Protein AF-A0A6V8EVJ6-F1 (afdb_monomer_lite)

Radius of gyration: 30.81 Å; chains: 1; bounding box: 60×38×82 Å

Foldseek 3Di:
DVLLVVLLVVLQVVLVVVLVVCVVAADPVLSVCLRPQLSVQLSVQLVVCVVVVDDNVVSSVRSNVRSVVRNVVSCCPRGPVNVVVVVVVVVCCVVPVPVNVVVVVVVVVVVCVVVVVVVVVVVVVVVVVVVVCVVQPPPPDDDWDADPVVRDIDDDDVVVVVVVVVVPPPDDDDD

Secondary structure (DSSP, 8-state):
-HHHHHHHHHHHHHHHHHHHHTTTTS-HHHHHHHHHHHHHHHHHHHHHHHHTT--HHHHHHHHHHHHHHHHHHHHHHH-HHHHHHHHHHHHHHHH-HHHHHHHHHHHHHHHHHHHHHHHHHHHHHHHHHHHHHHHHTT------EEETTTTEEEPPPHHHHHHHHHTT-------

Structure (mmCIF, N/CA/C/O backbone):
data_AF-A0A6V8EVJ6-F1
#
_entry.id   AF-A0A6V8EVJ6-F1
#
loop_
_atom_site.group_PDB
_atom_site.id
_atom_site.type_symbol
_atom_site.label_atom_id
_atom_site.label_alt_id
_atom_site.label_comp_id
_atom_site.label_asym_id
_atom_site.label_entity_id
_atom_site.label_seq_id
_atom_site.pdbx_PDB_ins_code
_atom_site.Cartn_x
_atom_site.Cartn_y
_atom_site.Cartn_z
_atom_site.occupancy
_atom_site.B_iso_or_equiv
_atom_site.auth_seq_id
_atom_site.auth_comp_id
_atom_site.auth_asym_id
_atom_site.auth_atom_id
_atom_site.pdbx_PDB_model_num
ATOM 1 N N . MET A 1 1 ? -19.872 -11.497 -9.099 1.00 68.81 1 MET A N 1
ATOM 2 C CA . MET A 1 1 ? -20.459 -12.051 -7.851 1.00 68.81 1 MET A CA 1
ATOM 3 C C . MET A 1 1 ? -19.447 -12.817 -6.996 1.00 68.81 1 MET A C 1
ATOM 5 O O . MET A 1 1 ? -19.365 -12.526 -5.811 1.00 68.81 1 MET A O 1
ATOM 9 N N . LEU A 1 2 ? -18.635 -13.723 -7.562 1.00 80.12 2 LEU A N 1
ATOM 10 C CA . LEU A 1 2 ? -17.635 -14.502 -6.804 1.00 80.12 2 LEU A CA 1
ATOM 11 C C . LEU A 1 2 ? -16.591 -13.624 -6.077 1.00 80.12 2 LEU A C 1
ATOM 13 O O . LEU A 1 2 ? -16.330 -13.839 -4.898 1.00 80.12 2 LEU A O 1
ATOM 17 N N . LEU A 1 3 ? -16.080 -12.570 -6.730 1.00 75.75 3 LEU A N 1
ATOM 18 C CA . LEU A 1 3 ? -15.134 -11.617 -6.119 1.00 75.75 3 LEU A CA 1
ATOM 19 C C . LEU A 1 3 ? -15.711 -10.876 -4.900 1.00 75.75 3 LEU A C 1
ATOM 21 O O . LEU A 1 3 ? -15.003 -10.656 -3.923 1.00 75.75 3 LEU A O 1
ATOM 25 N N . VAL A 1 4 ? -17.000 -10.534 -4.923 1.00 73.75 4 VAL A N 1
ATOM 26 C CA . VAL A 1 4 ? -17.670 -9.843 -3.805 1.00 73.75 4 VAL A CA 1
ATOM 27 C C . VAL A 1 4 ? -17.819 -10.767 -2.604 1.00 73.75 4 VAL A C 1
ATOM 29 O O . VAL A 1 4 ? -17.553 -10.364 -1.476 1.00 73.75 4 VAL A O 1
ATOM 32 N N . LEU A 1 5 ? -18.203 -12.022 -2.850 1.00 73.44 5 LEU A N 1
ATOM 33 C CA . LEU A 1 5 ? -18.290 -13.046 -1.811 1.00 73.44 5 LEU A CA 1
ATOM 34 C C . LEU A 1 5 ? -16.925 -13.308 -1.170 1.00 73.44 5 LEU A C 1
ATOM 36 O O . LEU A 1 5 ? -16.829 -13.366 0.053 1.00 73.44 5 LEU A O 1
ATOM 40 N N . LEU A 1 6 ? -15.866 -13.398 -1.978 1.00 80.25 6 LEU A N 1
ATOM 41 C CA . LEU A 1 6 ? -14.506 -13.591 -1.477 1.00 80.25 6 LEU A CA 1
ATOM 42 C C . LEU A 1 6 ? -14.047 -12.400 -0.622 1.00 80.25 6 LEU A C 1
ATOM 44 O O . LEU A 1 6 ? -13.507 -12.604 0.463 1.00 80.25 6 LEU A O 1
ATOM 48 N N . LEU A 1 7 ? -14.328 -11.170 -1.061 1.00 77.12 7 LEU A N 1
ATOM 49 C CA . LEU A 1 7 ? -14.028 -9.945 -0.312 1.00 77.12 7 LEU A CA 1
ATOM 50 C C . LEU A 1 7 ? -14.736 -9.927 1.046 1.00 77.12 7 LEU A C 1
ATOM 52 O O . LEU A 1 7 ? -14.104 -9.691 2.077 1.00 77.12 7 LEU A O 1
ATOM 56 N N . ALA A 1 8 ? -16.037 -10.223 1.048 1.00 73.56 8 ALA A N 1
ATOM 57 C CA . ALA A 1 8 ? -16.846 -10.256 2.258 1.00 73.56 8 ALA A CA 1
ATOM 58 C C . ALA A 1 8 ? -16.338 -11.313 3.249 1.00 73.56 8 ALA A C 1
ATOM 60 O O . ALA A 1 8 ? -16.206 -11.019 4.435 1.00 73.56 8 ALA A O 1
ATOM 61 N N . ILE A 1 9 ? -15.985 -12.513 2.772 1.00 80.19 9 ILE A N 1
ATOM 62 C CA . ILE A 1 9 ? -15.429 -13.583 3.614 1.00 80.19 9 ILE A CA 1
ATOM 63 C C . ILE A 1 9 ? -14.091 -13.154 4.227 1.00 80.19 9 ILE A C 1
ATOM 65 O O . ILE A 1 9 ? -13.887 -13.327 5.428 1.00 80.19 9 ILE A O 1
ATOM 69 N N . LEU A 1 10 ? -13.190 -12.565 3.438 1.00 80.69 10 LEU A N 1
ATOM 70 C CA . LEU A 1 10 ? -11.844 -12.203 3.891 1.00 80.69 10 LEU A CA 1
ATOM 71 C C . LEU A 1 10 ? -11.889 -11.123 4.984 1.00 80.69 10 LEU A C 1
ATOM 73 O O . LEU A 1 10 ? -11.248 -11.263 6.030 1.00 80.69 10 LEU A O 1
ATOM 77 N N . ILE A 1 11 ? -12.718 -10.091 4.791 1.00 77.88 11 ILE A N 1
ATOM 78 C CA . ILE A 1 11 ? -12.919 -9.028 5.786 1.00 77.88 11 ILE A CA 1
ATOM 79 C C . ILE A 1 11 ? -13.631 -9.575 7.029 1.00 77.88 11 ILE A C 1
ATOM 81 O O . ILE A 1 11 ? -13.219 -9.278 8.151 1.00 77.88 11 ILE A O 1
ATOM 85 N N . PHE A 1 12 ? -14.649 -10.423 6.856 1.00 76.25 12 PHE A N 1
ATOM 86 C CA . PHE A 1 12 ? -15.402 -11.001 7.970 1.00 76.25 12 PHE A CA 1
ATOM 87 C C . PHE A 1 12 ? -14.544 -11.919 8.853 1.00 76.25 12 PHE A C 1
ATOM 89 O O . PHE A 1 12 ? -14.636 -11.864 10.084 1.00 76.25 12 PHE A O 1
ATOM 96 N N . VAL A 1 13 ? -13.662 -12.727 8.255 1.00 81.69 13 VAL A N 1
ATOM 97 C CA . VAL A 1 13 ? -12.704 -13.566 8.992 1.00 81.69 13 VAL A CA 1
ATOM 98 C C . VAL A 1 13 ? -11.719 -12.692 9.774 1.00 81.69 13 VAL A C 1
ATOM 100 O O . VAL A 1 13 ? -11.541 -12.903 10.976 1.00 81.69 13 VAL A O 1
ATOM 103 N N . GLY A 1 14 ? -11.141 -11.660 9.148 1.00 74.75 14 GLY A N 1
ATOM 104 C CA . GLY A 1 14 ? -10.242 -10.718 9.830 1.00 74.75 14 GLY A CA 1
ATOM 105 C C . GLY A 1 14 ? -10.917 -9.972 10.990 1.00 74.75 14 GLY A C 1
ATOM 106 O O . GLY A 1 14 ? -10.357 -9.841 12.087 1.00 74.75 14 GLY A O 1
ATOM 107 N N . ALA A 1 15 ? -12.164 -9.548 10.795 1.00 73.00 15 ALA A N 1
ATOM 108 C CA . ALA A 1 15 ? -12.962 -8.891 11.823 1.00 73.00 15 ALA A CA 1
ATOM 109 C C . ALA A 1 15 ? -13.339 -9.846 12.974 1.00 73.00 15 ALA A C 1
ATOM 111 O O . ALA A 1 15 ? -13.313 -9.465 14.146 1.00 73.00 15 ALA A O 1
ATOM 112 N N . SER A 1 16 ? -13.592 -11.121 12.675 1.00 72.88 16 SER A N 1
ATOM 113 C CA . SER A 1 16 ? -13.891 -12.147 13.683 1.00 72.88 16 SER A CA 1
ATOM 114 C C . SER A 1 16 ? -12.674 -12.488 14.552 1.00 72.88 16 SER A C 1
ATOM 116 O O . SER A 1 16 ? -12.791 -12.578 15.778 1.00 72.88 16 SER A O 1
ATOM 118 N N . VAL A 1 17 ? -11.484 -12.610 13.949 1.00 78.00 17 VAL A N 1
ATOM 119 C CA . VAL A 1 17 ? -10.220 -12.850 14.674 1.00 78.00 17 VAL A CA 1
ATOM 120 C C . VAL A 1 17 ? -9.924 -11.700 15.641 1.00 78.00 17 VAL A C 1
ATOM 122 O O . VAL A 1 17 ? -9.586 -11.916 16.809 1.00 78.00 17 VAL A O 1
ATOM 125 N N . THR A 1 18 ? -10.106 -10.460 15.189 1.00 68.19 18 THR A N 1
ATOM 126 C CA . THR A 1 18 ? -9.859 -9.273 16.021 1.00 68.19 18 THR A CA 1
ATOM 127 C C . THR A 1 18 ? -10.890 -9.121 17.144 1.00 68.19 18 THR A C 1
ATOM 129 O O . THR A 1 18 ? -10.518 -8.825 18.286 1.00 68.19 18 THR A O 1
ATOM 132 N N . ALA A 1 19 ? -12.164 -9.427 16.884 1.00 68.81 19 ALA A N 1
ATOM 133 C CA . ALA A 1 19 ? -13.207 -9.471 17.908 1.00 68.81 19 ALA A CA 1
ATOM 134 C C . ALA A 1 19 ? -12.939 -10.546 18.981 1.00 68.81 19 ALA A C 1
ATOM 136 O O . ALA A 1 19 ? -13.192 -10.312 20.170 1.00 68.81 19 ALA A O 1
ATOM 137 N N . TYR A 1 20 ? -12.371 -11.696 18.599 1.00 72.19 20 TYR A N 1
ATOM 138 C CA . TYR A 1 20 ? -11.949 -12.734 19.543 1.00 72.19 20 TYR A CA 1
ATOM 139 C C . TYR A 1 20 ? -10.782 -12.267 20.429 1.00 72.19 20 TYR A C 1
ATOM 141 O O . TYR A 1 20 ? -10.787 -12.516 21.637 1.00 72.19 20 TYR A O 1
ATOM 149 N N . GLY A 1 21 ? -9.823 -11.519 19.873 1.00 68.31 21 GLY A N 1
ATOM 150 C CA . GLY A 1 21 ? -8.714 -10.922 20.628 1.00 68.31 21 GLY A CA 1
ATOM 151 C C . GLY A 1 21 ? -9.161 -9.870 21.652 1.00 68.31 21 GLY A C 1
ATOM 152 O O . GLY A 1 21 ? -8.638 -9.815 22.765 1.00 68.31 21 GLY A O 1
ATOM 153 N N . LEU A 1 22 ? -10.185 -9.074 21.327 1.00 65.69 22 LEU A N 1
ATOM 154 C CA . LEU A 1 22 ? -10.719 -8.020 22.203 1.00 65.69 22 LEU A CA 1
ATOM 155 C C . LEU A 1 22 ? -11.809 -8.500 23.172 1.00 65.69 22 LEU A C 1
ATOM 157 O O . LEU A 1 22 ? -12.381 -7.698 23.919 1.00 65.69 22 LEU A O 1
ATOM 161 N N . ARG A 1 23 ? -12.078 -9.812 23.227 1.00 65.31 23 ARG A N 1
ATOM 162 C CA . ARG A 1 23 ? -13.188 -10.361 24.012 1.00 65.31 23 ARG A CA 1
ATOM 163 C C . ARG A 1 23 ? -13.156 -9.931 25.484 1.00 65.31 23 ARG A C 1
ATOM 165 O O . ARG A 1 23 ? -14.177 -9.559 26.047 1.00 65.31 23 ARG A O 1
ATOM 172 N N . ARG A 1 24 ? -11.997 -9.888 26.134 1.00 64.19 24 ARG A N 1
ATOM 173 C CA . ARG A 1 24 ? -11.948 -9.617 27.583 1.00 64.19 24 ARG A CA 1
ATOM 174 C C . ARG A 1 24 ? -12.135 -8.140 27.975 1.00 64.19 24 ARG A C 1
ATOM 176 O O . ARG A 1 24 ? -12.180 -7.867 29.165 1.00 64.19 24 ARG A O 1
ATOM 183 N N . GLY A 1 25 ? -12.236 -7.202 27.022 1.00 62.25 25 GLY A N 1
ATOM 184 C CA . GLY A 1 25 ? -12.209 -5.758 27.315 1.00 62.25 25 GLY A CA 1
ATOM 185 C C . GLY A 1 25 ? -13.338 -4.896 26.737 1.00 62.25 25 GLY A C 1
ATOM 186 O O . GLY A 1 25 ? -13.369 -3.709 27.045 1.00 62.25 25 GLY A O 1
ATOM 187 N N . CYS A 1 26 ? -14.246 -5.441 25.920 1.00 61.72 26 CYS A N 1
ATOM 188 C CA . CYS A 1 26 ? -15.294 -4.662 25.241 1.00 61.72 26 CYS A CA 1
ATOM 189 C C . CYS A 1 26 ? -16.697 -5.254 25.461 1.00 61.72 26 CYS A C 1
ATOM 191 O O . CYS A 1 26 ? -16.862 -6.479 25.490 1.00 61.72 26 CYS A O 1
ATOM 193 N N . SER A 1 27 ? -17.707 -4.378 25.578 1.00 72.75 27 SER A N 1
ATOM 194 C CA . SER A 1 27 ? -19.119 -4.769 25.712 1.00 72.75 27 SER A CA 1
ATOM 195 C C . SER A 1 27 ? -19.609 -5.532 24.473 1.00 72.75 27 SER A C 1
ATOM 197 O O . SER A 1 27 ? -19.046 -5.401 23.382 1.00 72.75 27 SER A O 1
ATOM 199 N N . ARG A 1 28 ? -20.675 -6.331 24.626 1.00 67.62 28 ARG A N 1
ATOM 200 C CA . ARG A 1 28 ? -21.260 -7.120 23.524 1.00 67.62 28 ARG A CA 1
ATOM 201 C C . ARG A 1 28 ? -21.643 -6.254 22.312 1.00 67.62 28 ARG A C 1
ATOM 203 O O . ARG A 1 28 ? -21.414 -6.689 21.190 1.00 67.62 28 ARG A O 1
ATOM 210 N N . GLY A 1 29 ? -22.129 -5.028 22.530 1.00 71.12 29 GLY A N 1
ATOM 211 C CA . GLY A 1 29 ? -22.474 -4.089 21.453 1.00 71.12 29 GLY A CA 1
ATOM 212 C C . GLY A 1 29 ? -21.253 -3.552 20.699 1.00 71.12 29 GLY A C 1
ATOM 213 O O . GLY A 1 29 ? -21.243 -3.536 19.473 1.00 71.12 29 GLY A O 1
ATOM 214 N N . ALA A 1 30 ? -20.176 -3.209 21.412 1.00 68.06 30 ALA A N 1
ATOM 215 C CA . ALA A 1 30 ? -18.934 -2.752 20.782 1.00 68.06 30 ALA A CA 1
ATOM 216 C C . ALA A 1 30 ? -18.277 -3.853 19.931 1.00 68.06 30 ALA A C 1
ATOM 218 O O . ALA A 1 30 ? -17.714 -3.571 18.879 1.00 68.06 30 ALA A O 1
ATOM 219 N N . ARG A 1 31 ? -18.392 -5.124 20.344 1.00 69.94 31 ARG A N 1
ATOM 220 C CA . ARG A 1 31 ? -17.909 -6.257 19.539 1.00 69.94 31 ARG A CA 1
ATOM 221 C C . ARG A 1 31 ? -18.689 -6.438 18.237 1.00 69.94 31 ARG A C 1
ATOM 223 O O . ARG A 1 31 ? -18.072 -6.730 17.221 1.00 69.94 31 ARG A O 1
ATOM 230 N N . ALA A 1 32 ? -20.012 -6.265 18.264 1.00 73.62 32 ALA A N 1
ATOM 231 C CA . ALA A 1 32 ? -20.831 -6.346 17.056 1.00 73.62 32 ALA A CA 1
ATOM 232 C C . ALA A 1 32 ? -20.465 -5.232 16.062 1.00 73.62 32 ALA A C 1
ATOM 234 O O . ALA A 1 32 ? -20.333 -5.494 14.870 1.00 73.62 32 ALA A O 1
ATOM 235 N N . LEU A 1 33 ? -20.205 -4.018 16.558 1.00 75.56 33 LEU A N 1
ATOM 236 C CA . LEU A 1 33 ? -19.817 -2.885 15.715 1.00 75.56 33 LEU A CA 1
ATOM 237 C C . LEU A 1 33 ? -18.436 -3.065 15.057 1.00 75.56 33 LEU A C 1
ATOM 239 O O . LEU A 1 33 ? -18.257 -2.689 13.903 1.00 75.56 33 LEU A O 1
ATOM 243 N N . ILE A 1 34 ? -17.484 -3.691 15.762 1.00 75.38 34 ILE A N 1
ATOM 244 C CA . ILE A 1 34 ? -16.147 -4.025 15.230 1.00 75.38 34 ILE A CA 1
ATOM 245 C C . ILE A 1 34 ? -16.225 -5.034 14.077 1.00 75.38 34 ILE A C 1
ATOM 247 O O . ILE A 1 34 ? -15.371 -5.014 13.196 1.00 75.38 34 ILE A O 1
ATOM 251 N N . ILE A 1 35 ? -17.237 -5.903 14.071 1.00 76.56 35 ILE A N 1
ATOM 252 C CA . ILE A 1 35 ? -17.438 -6.880 12.997 1.00 76.56 35 ILE A CA 1
ATOM 253 C C . ILE A 1 35 ? -18.217 -6.255 11.839 1.00 76.56 35 ILE A C 1
ATOM 255 O O . ILE A 1 35 ? -17.834 -6.401 10.681 1.00 76.56 35 ILE A O 1
ATOM 259 N N . LEU A 1 36 ? -19.300 -5.538 12.136 1.00 80.25 36 LEU A N 1
ATOM 260 C CA . LEU A 1 36 ? -20.194 -5.019 11.105 1.00 80.25 36 LEU A CA 1
ATOM 261 C C . LEU A 1 36 ? -19.591 -3.851 10.322 1.00 80.25 36 LEU A C 1
ATOM 263 O O . LEU A 1 36 ? -19.692 -3.858 9.100 1.00 80.25 36 LEU A O 1
ATOM 267 N N . GLY A 1 37 ? -18.933 -2.896 10.986 1.00 82.69 37 GLY A N 1
ATOM 268 C CA . GLY A 1 37 ? -18.403 -1.691 10.331 1.00 82.69 37 GLY A CA 1
ATOM 269 C C . GLY A 1 37 ? -17.485 -1.995 9.138 1.00 82.69 37 GLY A C 1
ATOM 270 O O . GLY A 1 37 ? -17.816 -1.623 8.017 1.00 82.69 37 GLY A O 1
ATOM 271 N N . PRO A 1 38 ? -16.399 -2.763 9.328 1.00 83.44 38 PRO A N 1
ATOM 272 C CA . PRO A 1 38 ? -15.434 -3.037 8.261 1.00 83.44 38 PRO A CA 1
ATOM 273 C C . PRO A 1 38 ? -16.022 -3.834 7.100 1.00 83.44 38 PRO A C 1
ATOM 275 O O . PRO A 1 38 ? -15.650 -3.637 5.944 1.00 83.44 38 PRO A O 1
ATOM 278 N N . THR A 1 39 ? -16.955 -4.734 7.414 1.00 83.31 39 THR A N 1
ATOM 279 C CA . THR A 1 39 ? -17.626 -5.568 6.416 1.00 83.31 39 THR A CA 1
ATOM 280 C C . THR A 1 39 ? -18.571 -4.726 5.558 1.00 83.31 39 THR A C 1
ATOM 282 O O . THR A 1 39 ? -18.583 -4.877 4.340 1.00 83.31 39 THR A O 1
ATOM 285 N N . ILE A 1 40 ? -19.319 -3.803 6.175 1.00 85.06 40 ILE A N 1
ATOM 286 C CA . ILE A 1 40 ? -20.207 -2.871 5.468 1.00 85.06 40 ILE A CA 1
ATOM 287 C C . ILE A 1 40 ? -19.387 -1.901 4.616 1.00 85.06 40 ILE A C 1
ATOM 289 O O . ILE A 1 40 ? -19.674 -1.765 3.429 1.00 85.06 40 ILE A O 1
ATOM 293 N N . ASP A 1 41 ? -18.346 -1.288 5.183 1.00 85.44 41 ASP A N 1
ATOM 294 C CA . ASP A 1 41 ? -17.514 -0.310 4.475 1.00 85.44 41 ASP A CA 1
ATOM 295 C C . ASP A 1 41 ? -16.815 -0.935 3.261 1.00 85.44 41 ASP A C 1
ATOM 297 O O . ASP A 1 41 ? -16.834 -0.359 2.177 1.00 85.44 41 ASP A O 1
ATOM 301 N N . GLY A 1 42 ? -16.272 -2.152 3.389 1.00 84.50 42 GLY A N 1
ATOM 302 C CA . GLY A 1 42 ? -15.635 -2.845 2.266 1.00 84.50 42 GLY A CA 1
ATOM 303 C C . GLY A 1 42 ? -16.602 -3.189 1.126 1.00 84.50 42 GLY A C 1
ATOM 304 O O . GLY A 1 42 ? -16.259 -3.027 -0.048 1.00 84.50 42 GLY A O 1
ATOM 305 N N . ILE A 1 43 ? -17.827 -3.619 1.453 1.00 85.19 43 ILE A N 1
ATOM 306 C CA . ILE A 1 43 ? -18.873 -3.913 0.458 1.00 85.19 43 ILE A CA 1
ATOM 307 C C . ILE A 1 43 ? -19.358 -2.621 -0.210 1.00 85.19 43 ILE A C 1
ATOM 309 O O . ILE A 1 43 ? -19.514 -2.583 -1.432 1.00 85.19 43 ILE A O 1
ATOM 313 N N . LEU A 1 44 ? -19.563 -1.558 0.570 1.00 88.31 44 LEU A N 1
ATOM 314 C CA . LEU A 1 44 ? -20.003 -0.260 0.066 1.00 88.31 44 LEU A CA 1
ATOM 315 C C . LEU A 1 44 ? -18.963 0.337 -0.890 1.00 88.31 44 LEU A C 1
ATOM 317 O O . LEU A 1 44 ? -19.310 0.760 -1.992 1.00 88.31 44 LEU A O 1
ATOM 321 N N . SER A 1 45 ? -17.684 0.306 -0.509 1.00 87.12 45 SER A N 1
ATOM 322 C CA . SER A 1 45 ? -16.581 0.778 -1.348 1.00 87.12 45 SER A CA 1
ATOM 323 C C . SER A 1 45 ? -16.451 -0.018 -2.644 1.00 87.12 45 SER A C 1
ATOM 325 O O . SER A 1 45 ? -16.259 0.586 -3.696 1.00 87.12 45 SER A O 1
ATOM 327 N N . TYR A 1 46 ? -16.613 -1.347 -2.607 1.00 85.44 46 TYR A N 1
ATOM 328 C CA . TYR A 1 46 ? -16.653 -2.157 -3.828 1.00 85.44 46 TYR A CA 1
ATOM 329 C C . TYR A 1 46 ? -17.764 -1.679 -4.771 1.00 85.44 46 TYR A C 1
ATOM 331 O O . TYR A 1 46 ? -17.513 -1.445 -5.952 1.00 85.44 46 TYR A O 1
ATOM 339 N N . PHE A 1 47 ? -18.975 -1.485 -4.240 1.00 85.88 47 PHE A N 1
ATOM 340 C CA . PHE A 1 47 ? -20.138 -1.102 -5.037 1.00 85.88 47 PHE A CA 1
ATOM 341 C C . PHE A 1 47 ? -19.973 0.289 -5.664 1.00 85.88 47 PHE A C 1
ATOM 343 O O . PHE A 1 47 ? -20.230 0.466 -6.855 1.00 85.88 47 PHE A O 1
ATOM 350 N N . ILE A 1 48 ? -19.465 1.253 -4.890 1.00 88.62 48 ILE A N 1
ATOM 351 C CA . ILE A 1 48 ? -19.158 2.612 -5.357 1.00 88.62 48 ILE A CA 1
ATOM 352 C C . ILE A 1 48 ? -18.115 2.586 -6.479 1.00 88.62 48 ILE A C 1
ATOM 354 O O . ILE A 1 48 ? -18.296 3.244 -7.501 1.00 88.62 48 ILE A O 1
ATOM 358 N N . LEU A 1 49 ? -17.042 1.805 -6.328 1.00 86.69 49 LEU A N 1
ATOM 359 C CA . LEU A 1 49 ? -15.984 1.715 -7.338 1.00 86.69 49 LEU A CA 1
ATOM 360 C C . LEU A 1 49 ? -16.472 1.051 -8.626 1.00 86.69 49 LEU A C 1
ATOM 362 O O . LEU A 1 49 ? -16.134 1.507 -9.716 1.00 86.69 49 LEU A O 1
ATOM 366 N N . THR A 1 50 ? -17.305 0.016 -8.521 1.00 84.12 50 THR A N 1
ATOM 367 C CA . THR A 1 50 ? -17.926 -0.588 -9.706 1.00 84.12 50 THR A CA 1
ATOM 368 C C . THR A 1 50 ? -18.933 0.343 -10.374 1.00 84.12 50 THR A C 1
ATOM 370 O O . THR A 1 50 ? -19.047 0.338 -11.595 1.00 84.12 50 THR A O 1
ATOM 373 N N . TRP A 1 51 ? -19.628 1.181 -9.598 1.00 88.19 51 TRP A N 1
ATOM 374 C CA . TRP A 1 51 ? -20.547 2.186 -10.132 1.00 88.19 51 TRP A CA 1
ATOM 375 C C . TRP A 1 51 ? -19.810 3.306 -10.879 1.00 88.19 51 TRP A C 1
ATOM 377 O O . TRP A 1 51 ? -20.286 3.775 -11.907 1.00 88.19 51 TRP A O 1
ATOM 387 N N . LEU A 1 52 ? -18.607 3.666 -10.425 1.00 88.56 52 LEU A N 1
ATOM 388 C CA . LEU A 1 52 ? -17.700 4.606 -11.096 1.00 88.56 52 LEU A CA 1
ATOM 389 C C . LEU A 1 52 ? -17.059 4.050 -12.385 1.00 88.56 52 LEU A C 1
ATOM 391 O O . LEU A 1 52 ? -16.260 4.742 -13.010 1.00 88.56 52 LEU A O 1
ATOM 395 N N . GLY A 1 53 ? -17.390 2.820 -12.794 1.00 83.12 53 GLY A N 1
ATOM 396 C CA . GLY A 1 53 ? -16.911 2.223 -14.043 1.00 83.12 53 GLY A CA 1
ATOM 397 C C . GLY A 1 53 ? -15.516 1.598 -13.965 1.00 83.12 53 GLY A C 1
ATOM 398 O O . GLY A 1 53 ? -14.949 1.243 -14.997 1.00 83.12 53 GLY A O 1
ATOM 399 N N . PHE A 1 54 ? -14.945 1.429 -12.767 1.00 85.81 54 PHE A N 1
ATOM 400 C CA . PHE A 1 54 ? -13.675 0.719 -12.613 1.00 85.81 54 PHE A CA 1
ATOM 401 C C . PHE A 1 54 ? -13.839 -0.790 -12.851 1.00 85.81 54 PHE A C 1
ATOM 403 O O . PHE A 1 54 ? -14.863 -1.390 -12.517 1.00 85.81 54 PHE A O 1
ATOM 410 N N . SER A 1 55 ? -12.785 -1.422 -13.384 1.00 86.94 55 SER A N 1
ATOM 411 C CA . SER A 1 55 ? -12.731 -2.877 -13.572 1.00 86.94 55 SER A CA 1
ATOM 412 C C . SER A 1 55 ? -13.020 -3.630 -12.269 1.00 86.94 55 SER A C 1
ATOM 414 O O . SER A 1 55 ? -12.666 -3.187 -11.172 1.00 86.94 55 SER A O 1
ATOM 416 N N . SER A 1 56 ? -13.611 -4.821 -12.397 1.00 80.94 56 SER A N 1
ATOM 417 C CA . SER A 1 56 ? -13.985 -5.680 -11.266 1.00 80.94 56 SER A CA 1
ATOM 418 C C . SER A 1 56 ? -12.809 -6.005 -10.334 1.00 80.94 56 SER A C 1
ATOM 420 O O . SER A 1 56 ? -13.018 -6.166 -9.131 1.00 80.94 56 SER A O 1
ATOM 422 N N . LEU A 1 57 ? -11.583 -6.073 -10.868 1.00 83.31 57 LEU A N 1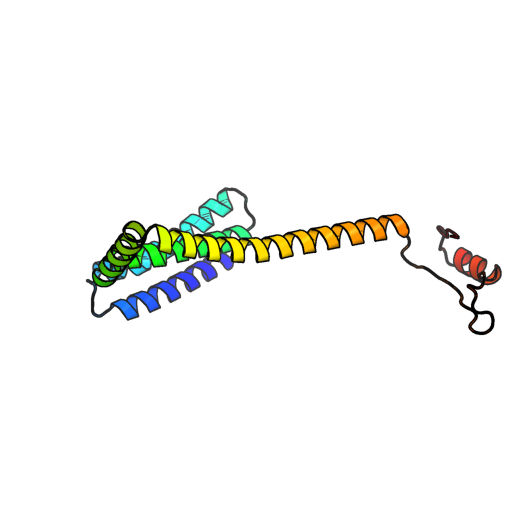
ATOM 423 C CA . LEU A 1 57 ? -10.362 -6.287 -10.082 1.00 83.31 57 LEU A CA 1
ATOM 424 C C . LEU A 1 57 ? -9.996 -5.057 -9.241 1.00 83.31 57 LEU A C 1
ATOM 426 O O . LEU A 1 57 ? -9.731 -5.189 -8.048 1.00 83.31 57 LEU A O 1
ATOM 430 N N . ASN A 1 58 ? -10.065 -3.856 -9.817 1.00 85.56 58 ASN A N 1
ATOM 431 C CA . ASN A 1 58 ? -9.767 -2.615 -9.097 1.00 85.56 58 ASN A CA 1
ATOM 432 C C . ASN A 1 58 ? -10.816 -2.336 -8.015 1.00 85.56 58 ASN A C 1
ATOM 434 O O . ASN A 1 58 ? -10.466 -1.938 -6.906 1.00 85.56 58 ASN A O 1
ATOM 438 N N . GLY A 1 59 ? -12.091 -2.617 -8.304 1.00 83.50 59 GLY A N 1
ATOM 439 C CA . GLY A 1 59 ? -13.162 -2.551 -7.309 1.00 83.50 59 GLY A CA 1
ATOM 440 C C . GLY A 1 59 ? -12.927 -3.509 -6.139 1.00 83.50 59 GLY A C 1
ATOM 441 O O . GLY A 1 59 ? -13.097 -3.123 -4.983 1.00 83.50 59 GLY A O 1
ATOM 442 N N . PHE A 1 60 ? -12.476 -4.738 -6.417 1.00 83.12 60 PHE A N 1
ATOM 443 C CA . PHE A 1 60 ? -12.129 -5.723 -5.387 1.00 83.12 60 PHE A CA 1
ATOM 444 C C . PHE A 1 60 ? -10.968 -5.252 -4.502 1.00 83.12 60 PHE A C 1
ATOM 446 O O . PHE A 1 60 ? -11.091 -5.242 -3.278 1.00 83.12 60 PHE A O 1
ATOM 453 N N . VAL A 1 61 ? -9.862 -4.808 -5.105 1.00 87.12 61 VAL A N 1
ATOM 454 C CA . VAL A 1 61 ? -8.698 -4.309 -4.356 1.00 87.12 61 VAL A CA 1
ATOM 455 C C . VAL A 1 61 ? -9.069 -3.075 -3.530 1.00 87.12 61 VAL A C 1
ATOM 457 O O . VAL A 1 61 ? -8.739 -3.005 -2.346 1.00 87.12 61 VAL A O 1
ATOM 460 N N . GLY A 1 62 ? -9.812 -2.132 -4.112 1.00 86.19 62 GLY A N 1
ATOM 461 C CA . GLY A 1 62 ? -10.255 -0.928 -3.414 1.00 86.19 62 GLY A CA 1
ATOM 462 C C . GLY A 1 62 ? -11.184 -1.233 -2.238 1.00 86.19 62 GLY A C 1
ATOM 463 O O . GLY A 1 62 ? -10.972 -0.716 -1.142 1.00 86.19 62 GLY A O 1
ATOM 464 N N . GLY A 1 63 ? -12.155 -2.133 -2.415 1.00 86.00 63 GLY A N 1
ATOM 465 C CA . GLY A 1 63 ? -13.023 -2.581 -1.323 1.00 86.00 63 GLY A CA 1
ATOM 466 C C . GLY A 1 63 ? -12.249 -3.267 -0.191 1.00 86.00 63 GLY A C 1
ATOM 467 O O . GLY A 1 63 ? -12.534 -3.028 0.982 1.00 86.00 63 GLY A O 1
ATOM 468 N N . LEU A 1 64 ? -11.216 -4.055 -0.517 1.00 85.19 64 LEU A N 1
ATOM 469 C CA . LEU A 1 64 ? -10.331 -4.655 0.486 1.00 85.19 64 LEU A CA 1
ATOM 470 C C . LEU A 1 64 ? -9.555 -3.600 1.278 1.00 85.19 64 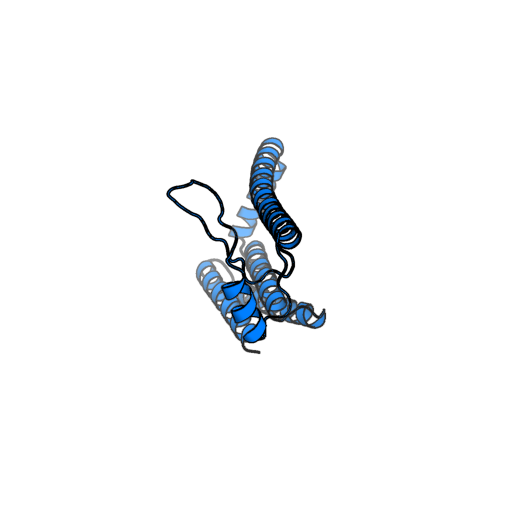LEU A C 1
ATOM 472 O O . LEU A 1 64 ? -9.495 -3.683 2.504 1.00 85.19 64 LEU A O 1
ATOM 476 N N . MET A 1 65 ? -8.983 -2.605 0.597 1.00 87.88 65 MET A N 1
ATOM 477 C CA . MET A 1 65 ? -8.229 -1.526 1.241 1.00 87.88 65 MET A CA 1
ATOM 478 C C . MET A 1 65 ? -9.111 -0.706 2.188 1.00 87.88 65 MET A C 1
ATOM 480 O O . MET A 1 65 ? -8.734 -0.492 3.341 1.00 87.88 65 MET A O 1
ATOM 484 N N . PHE A 1 66 ? -10.305 -0.303 1.743 1.00 87.38 66 PHE A N 1
ATOM 485 C CA . PHE A 1 66 ? -11.254 0.434 2.584 1.00 87.38 66 PHE A CA 1
ATOM 486 C C . PHE A 1 66 ? -11.775 -0.407 3.755 1.00 87.38 66 PHE A C 1
ATOM 488 O O . PHE A 1 66 ? -11.842 0.088 4.881 1.00 87.38 66 PHE A O 1
ATOM 495 N N . GLY A 1 67 ? -12.064 -1.691 3.529 1.00 86.00 67 GLY A N 1
ATOM 496 C CA . GLY A 1 67 ? -12.459 -2.617 4.589 1.00 86.00 67 GLY A CA 1
ATOM 497 C C . GLY A 1 67 ? -11.375 -2.801 5.655 1.00 86.00 67 GLY A C 1
ATOM 498 O O . GLY A 1 67 ? -11.659 -2.738 6.849 1.00 86.00 67 GLY A O 1
ATOM 499 N N . LEU A 1 68 ? -10.111 -2.960 5.250 1.00 85.31 68 LEU A N 1
ATOM 500 C CA . LEU A 1 68 ? -8.965 -3.039 6.167 1.00 85.31 68 LEU A CA 1
ATOM 501 C C . LEU A 1 68 ? -8.743 -1.731 6.933 1.00 85.31 68 LEU A C 1
ATOM 503 O O . LEU A 1 68 ? -8.515 -1.755 8.145 1.00 85.31 68 LEU A O 1
ATOM 507 N N . LEU A 1 69 ? -8.838 -0.588 6.252 1.00 87.06 69 LEU A N 1
ATOM 508 C CA . LEU A 1 69 ? -8.720 0.728 6.876 1.00 87.06 69 LEU A CA 1
ATOM 509 C C . LEU A 1 69 ? -9.794 0.916 7.957 1.00 87.06 69 LEU A C 1
ATOM 511 O O . LEU A 1 69 ? -9.479 1.290 9.090 1.00 87.06 69 LEU A O 1
ATOM 515 N N . SER A 1 70 ? -11.047 0.590 7.629 1.00 86.12 70 SER A N 1
ATOM 516 C CA . SER A 1 70 ? -12.166 0.625 8.571 1.00 86.12 70 SER A CA 1
ATOM 517 C C . SER A 1 70 ? -11.947 -0.344 9.737 1.00 86.12 70 SER A C 1
ATOM 519 O O . SER A 1 70 ? -12.125 0.030 10.896 1.00 86.12 70 SER A O 1
ATOM 521 N N . LEU A 1 71 ? -11.433 -1.552 9.478 1.00 83.75 71 LEU A N 1
ATOM 522 C CA . LEU A 1 71 ? -11.106 -2.532 10.518 1.00 83.75 71 LEU A CA 1
ATOM 523 C C . LEU A 1 71 ? -10.120 -1.988 11.555 1.00 83.75 71 LEU A C 1
ATOM 525 O O . LEU A 1 71 ? -10.333 -2.166 12.761 1.00 83.75 71 LEU A O 1
ATOM 529 N N . PHE A 1 72 ? -9.056 -1.317 11.114 1.00 80.56 72 PHE A N 1
ATOM 530 C CA . PHE A 1 72 ? -8.097 -0.696 12.026 1.00 80.56 72 PHE A CA 1
ATOM 531 C C . PHE A 1 72 ? -8.676 0.539 12.724 1.00 80.56 72 PHE A C 1
ATOM 533 O O . PHE A 1 72 ? -8.478 0.698 13.932 1.00 80.56 72 PHE A O 1
ATOM 540 N N . GLY A 1 73 ? -9.424 1.376 12.001 1.00 78.69 73 GLY A N 1
ATOM 541 C CA . GLY A 1 73 ? -10.041 2.592 12.533 1.00 78.69 73 GLY A CA 1
ATOM 542 C C . GLY A 1 73 ? -11.078 2.308 13.621 1.00 78.69 73 GLY A C 1
ATOM 543 O O . GLY A 1 73 ? -10.974 2.821 14.737 1.00 78.69 73 GLY A O 1
ATOM 544 N N . VAL A 1 74 ? -12.034 1.420 13.343 1.00 80.31 74 VAL A N 1
ATOM 545 C CA . VAL A 1 74 ? -13.085 1.024 14.291 1.00 80.31 74 VAL A CA 1
ATOM 546 C C . VAL A 1 74 ? -12.466 0.365 15.531 1.00 80.31 74 VAL A C 1
ATOM 548 O O . VAL A 1 74 ? -12.840 0.688 16.658 1.00 80.31 74 VAL A O 1
ATOM 551 N N . GLN A 1 75 ? -11.444 -0.483 15.382 1.00 74.25 75 GLN A N 1
ATOM 552 C CA . GLN A 1 75 ? -10.741 -1.049 16.543 1.00 74.25 75 GLN A CA 1
ATOM 553 C C . GLN A 1 75 ? -10.012 -0.002 17.388 1.00 74.25 75 GLN A C 1
ATOM 555 O O . GLN A 1 75 ? -9.999 -0.112 18.619 1.00 74.25 75 GLN A O 1
ATOM 560 N N . ALA A 1 76 ? -9.372 0.977 16.745 1.00 71.94 76 ALA A N 1
ATOM 561 C CA . ALA A 1 76 ? -8.662 2.040 17.442 1.00 71.94 76 ALA A CA 1
ATOM 562 C C . ALA A 1 76 ? -9.620 2.896 18.277 1.00 71.94 76 ALA A C 1
ATOM 564 O O . ALA A 1 76 ? -9.255 3.265 19.389 1.00 71.94 76 ALA A O 1
ATOM 565 N N . ILE A 1 77 ? -10.835 3.150 17.777 1.00 72.88 77 ILE A N 1
ATOM 566 C CA . ILE A 1 77 ? -11.846 3.992 18.430 1.00 72.88 77 ILE A CA 1
ATOM 567 C C . ILE A 1 77 ? -12.615 3.241 19.524 1.00 72.88 77 ILE A C 1
ATOM 569 O O . ILE A 1 77 ? -12.836 3.781 20.603 1.00 72.88 77 ILE A O 1
ATOM 573 N N . PHE A 1 78 ? -13.026 1.993 19.293 1.00 69.00 78 PHE A N 1
ATOM 574 C CA . PHE A 1 78 ? -13.936 1.293 20.214 1.00 69.00 78 PHE A CA 1
ATOM 575 C C . PHE A 1 78 ? -13.240 0.506 21.330 1.00 69.00 78 PHE A C 1
ATOM 577 O O . PHE A 1 78 ? -13.902 0.030 22.256 1.00 69.00 78 PHE A O 1
ATOM 584 N N . SER A 1 79 ? -11.913 0.366 21.289 1.00 68.69 79 SER A N 1
ATOM 585 C CA . SER A 1 79 ? -11.158 -0.290 22.358 1.00 68.69 79 SER A CA 1
ATOM 586 C C . SER A 1 79 ? -10.520 0.749 23.289 1.00 68.69 79 SER A C 1
ATOM 588 O O . SER A 1 79 ? -9.555 1.400 22.887 1.00 68.69 79 SER A O 1
ATOM 590 N N . PRO A 1 80 ? -10.968 0.878 24.556 1.00 67.12 80 PRO A N 1
ATOM 591 C CA . PRO A 1 80 ? -10.466 1.903 25.479 1.00 67.12 80 PRO A CA 1
ATOM 592 C C . PRO A 1 80 ? -8.946 1.845 25.677 1.00 67.12 80 PRO A C 1
ATOM 594 O O . PRO A 1 80 ? -8.275 2.869 25.764 1.00 67.12 80 PRO A O 1
ATOM 597 N N . ARG A 1 81 ? -8.375 0.632 25.687 1.00 70.44 81 ARG A N 1
ATOM 598 C CA . ARG A 1 81 ? -6.924 0.422 25.801 1.00 70.44 81 ARG A CA 1
ATOM 599 C C . ARG A 1 81 ? -6.168 0.869 24.548 1.00 70.44 81 ARG A C 1
ATOM 601 O O . ARG A 1 81 ? -5.080 1.425 24.667 1.00 70.44 81 ARG A O 1
ATOM 608 N N . ARG A 1 82 ? -6.736 0.650 23.356 1.00 71.69 82 ARG A N 1
ATOM 609 C CA . ARG A 1 82 ? -6.110 1.062 22.088 1.00 71.69 82 ARG A CA 1
ATOM 610 C C . ARG A 1 82 ? -6.251 2.558 21.846 1.00 71.69 82 ARG A C 1
ATOM 612 O O . ARG A 1 82 ? -5.290 3.163 21.394 1.00 71.69 82 ARG A O 1
ATOM 619 N N . LEU A 1 83 ? -7.374 3.162 22.234 1.00 74.31 83 LEU A N 1
ATOM 620 C CA . LEU A 1 83 ? -7.553 4.615 22.237 1.00 74.31 83 LEU A CA 1
ATOM 621 C C . LEU A 1 83 ? -6.477 5.317 23.065 1.00 74.31 83 LEU A C 1
ATOM 623 O O . LEU A 1 83 ? -5.923 6.323 22.629 1.00 74.31 83 LEU A O 1
ATOM 627 N N . LEU A 1 84 ? -6.172 4.790 24.254 1.00 79.00 84 LEU A N 1
ATOM 628 C CA . LEU A 1 84 ? -5.112 5.337 25.098 1.00 79.00 84 LEU A CA 1
ATOM 629 C C . LEU A 1 84 ? -3.745 5.198 24.428 1.00 79.00 84 LEU A C 1
ATOM 631 O O . LEU A 1 84 ? -3.024 6.185 24.345 1.00 79.00 84 LEU A O 1
ATOM 635 N N . ALA A 1 85 ? -3.412 4.022 23.888 1.00 82.50 85 ALA A N 1
ATOM 636 C CA . ALA A 1 85 ? -2.163 3.825 23.150 1.00 82.50 85 ALA A CA 1
ATOM 637 C C . ALA A 1 85 ? -2.050 4.764 21.935 1.00 82.50 85 ALA A C 1
ATOM 639 O O . ALA A 1 85 ? -1.004 5.370 21.725 1.00 82.50 85 ALA A O 1
ATOM 640 N N . P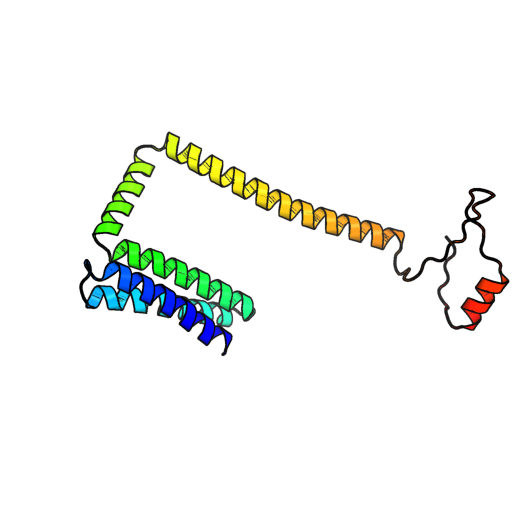HE A 1 86 ? -3.138 4.947 21.184 1.00 80.88 86 PHE A N 1
ATOM 641 C CA . PHE A 1 86 ? -3.199 5.853 20.040 1.00 80.88 86 PHE A CA 1
ATOM 642 C C . PHE A 1 86 ? -3.032 7.314 20.462 1.00 80.88 86 PHE A C 1
ATOM 644 O O . PHE A 1 86 ? -2.201 8.024 19.902 1.00 80.88 86 PHE A O 1
ATOM 651 N N . ARG A 1 87 ? -3.760 7.766 21.492 1.00 85.12 87 ARG A N 1
ATOM 652 C CA . ARG A 1 87 ? -3.604 9.120 22.043 1.00 85.12 87 ARG A CA 1
ATOM 653 C C . ARG A 1 87 ? -2.189 9.356 22.551 1.00 85.12 87 ARG A C 1
ATOM 655 O O . ARG A 1 87 ? -1.631 10.413 22.278 1.00 85.12 87 ARG A O 1
ATOM 662 N N . LEU A 1 88 ? -1.605 8.388 23.254 1.00 87.69 88 LEU A N 1
ATOM 663 C CA . LEU A 1 88 ? -0.225 8.466 23.720 1.00 87.69 88 LEU A CA 1
ATOM 664 C C . LEU A 1 88 ? 0.739 8.561 22.535 1.00 87.69 88 LEU A C 1
ATOM 666 O O . LEU A 1 88 ? 1.565 9.466 22.520 1.00 87.69 88 LEU A O 1
ATOM 670 N N . ALA A 1 89 ? 0.598 7.713 21.514 1.00 86.31 89 ALA A N 1
ATOM 671 C CA . ALA A 1 89 ? 1.427 7.760 20.310 1.00 86.31 89 ALA A CA 1
ATOM 672 C C . ALA A 1 89 ? 1.320 9.113 19.587 1.00 86.31 89 ALA A C 1
ATOM 674 O O . ALA A 1 89 ? 2.338 9.721 19.259 1.00 86.31 89 ALA A O 1
ATOM 675 N N . LEU A 1 90 ? 0.102 9.635 19.415 1.00 87.31 90 LEU A N 1
ATOM 676 C CA . LEU A 1 90 ? -0.140 10.927 18.774 1.00 87.31 90 LEU A CA 1
ATOM 677 C C . LEU A 1 90 ? 0.461 12.082 19.588 1.00 87.31 90 LEU A C 1
ATOM 679 O O . LEU A 1 90 ?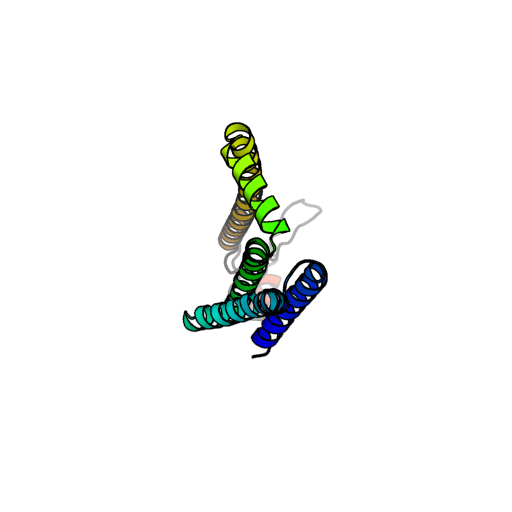 1.106 12.973 19.039 1.00 87.31 90 LEU A O 1
ATOM 683 N N . GLN A 1 91 ? 0.309 12.049 20.914 1.00 91.94 91 GLN A N 1
ATOM 684 C CA . GLN A 1 91 ? 0.933 13.023 21.807 1.00 91.94 91 GLN A CA 1
ATOM 685 C C . GLN A 1 91 ? 2.461 12.948 21.749 1.00 91.94 91 GLN A C 1
ATOM 687 O O . GLN A 1 91 ? 3.108 13.991 21.768 1.00 91.94 91 GLN A O 1
ATOM 692 N N . GLN A 1 92 ? 3.051 11.753 21.654 1.00 89.25 92 GLN A N 1
ATOM 693 C CA . GLN A 1 92 ? 4.499 11.602 21.482 1.00 89.25 92 GLN A CA 1
ATOM 694 C C . GLN A 1 92 ? 4.967 12.188 20.145 1.00 89.25 92 GLN A C 1
ATOM 696 O O . GLN A 1 92 ? 5.954 12.925 20.127 1.00 89.25 92 GLN A O 1
ATOM 701 N N . LEU A 1 93 ? 4.228 11.948 19.056 1.00 89.94 93 LEU A N 1
ATOM 702 C CA . LEU A 1 93 ? 4.521 12.509 17.734 1.00 89.94 93 LEU A CA 1
ATOM 703 C C . LEU A 1 93 ? 4.482 14.047 17.751 1.00 89.94 93 LEU A C 1
ATOM 705 O O . LEU A 1 93 ? 5.401 14.707 17.267 1.00 89.94 93 LEU A O 1
ATOM 709 N N . LEU A 1 94 ? 3.451 14.624 18.380 1.00 91.56 94 LEU A N 1
ATOM 710 C CA . LEU A 1 94 ? 3.263 16.074 18.481 1.00 91.56 94 LEU A CA 1
ATOM 711 C C . LEU A 1 94 ? 4.245 16.752 19.446 1.00 91.56 94 LEU A C 1
ATOM 713 O O . LEU A 1 94 ? 4.623 17.902 19.219 1.00 91.56 94 LEU A O 1
ATOM 717 N N . ARG A 1 95 ? 4.667 16.067 20.517 1.00 92.81 95 ARG A N 1
ATOM 718 C CA . ARG A 1 95 ? 5.639 16.593 21.491 1.00 92.81 95 ARG A CA 1
ATOM 719 C C . ARG A 1 95 ? 7.075 16.513 20.971 1.00 92.81 95 ARG A C 1
ATOM 721 O O . ARG A 1 95 ? 7.844 17.443 21.193 1.00 92.81 95 ARG A O 1
ATOM 728 N N . LYS A 1 96 ? 7.446 15.448 20.250 1.00 92.00 96 LYS A N 1
ATOM 729 C CA . LYS A 1 96 ? 8.813 15.216 19.741 1.00 92.00 96 LYS A CA 1
ATOM 730 C C . LYS A 1 96 ? 8.937 15.474 18.235 1.00 92.00 96 LYS A C 1
ATOM 732 O O . LYS A 1 96 ? 9.478 14.654 17.495 1.00 92.00 96 LYS A O 1
ATOM 737 N N . LYS A 1 97 ? 8.487 16.651 17.786 1.00 92.00 97 LYS A N 1
ATOM 738 C CA . LYS A 1 97 ? 8.369 17.024 16.360 1.00 92.00 97 LYS A CA 1
ATOM 739 C C . LYS A 1 97 ? 9.637 16.786 15.531 1.00 92.00 97 LYS A C 1
ATOM 741 O O . LYS A 1 97 ? 9.539 16.321 14.406 1.00 92.00 97 LYS A O 1
ATOM 746 N N . ARG A 1 98 ? 10.826 17.063 16.084 1.00 94.50 98 ARG A N 1
ATOM 747 C CA . ARG A 1 98 ? 12.108 16.870 15.374 1.00 94.50 98 ARG A CA 1
ATOM 748 C C . ARG A 1 98 ? 12.410 15.396 15.100 1.00 94.50 98 ARG A C 1
ATOM 750 O O . ARG A 1 98 ? 12.739 15.038 13.978 1.00 94.50 98 ARG A O 1
ATOM 757 N N . GLN A 1 99 ? 12.271 14.543 16.114 1.00 94.88 99 GLN A N 1
ATOM 758 C CA . GLN A 1 99 ? 12.511 13.103 15.973 1.00 94.88 99 GLN A CA 1
ATOM 759 C C . GLN A 1 99 ? 11.457 12.459 15.064 1.00 94.88 99 GLN A C 1
ATOM 761 O O . GLN A 1 99 ? 11.796 11.644 14.214 1.00 94.88 99 GLN A O 1
ATOM 766 N N . ALA A 1 100 ? 10.197 12.883 15.196 1.00 93.75 100 ALA A N 1
ATOM 767 C CA . ALA A 1 100 ? 9.111 12.471 14.315 1.00 93.75 100 ALA A CA 1
ATOM 768 C C . ALA A 1 100 ? 9.371 12.853 12.850 1.00 93.75 100 ALA A C 1
ATOM 770 O O . ALA A 1 100 ? 9.205 12.020 11.966 1.00 93.75 100 ALA A O 1
ATOM 771 N N . ALA A 1 101 ? 9.816 14.086 12.593 1.00 95.12 101 ALA A N 1
ATOM 772 C CA . ALA A 1 101 ? 10.138 14.548 11.247 1.00 95.12 101 ALA A CA 1
ATOM 773 C C . ALA A 1 101 ? 11.297 13.754 10.631 1.00 95.12 101 ALA A C 1
ATOM 775 O O . ALA A 1 101 ? 11.196 13.349 9.480 1.00 95.12 101 ALA A O 1
ATOM 776 N N . LEU A 1 102 ? 12.356 13.474 11.400 1.00 96.31 102 LEU A N 1
ATOM 777 C CA . LEU A 1 102 ? 13.476 12.646 10.936 1.00 96.31 102 LEU A CA 1
ATOM 778 C C . LEU A 1 102 ? 13.033 11.219 10.584 1.00 96.31 102 LEU A C 1
ATOM 780 O O . LEU A 1 102 ? 13.422 10.699 9.542 1.00 96.31 102 LEU A O 1
ATOM 784 N N . LEU A 1 103 ? 12.183 10.607 11.415 1.00 95.69 103 LEU A N 1
ATOM 785 C CA . LEU A 1 103 ? 11.607 9.288 11.139 1.00 95.69 103 LEU A CA 1
ATOM 786 C C . LEU A 1 103 ? 10.774 9.301 9.848 1.00 95.69 103 LEU A C 1
ATOM 788 O O . LEU A 1 103 ? 10.966 8.453 8.979 1.00 95.69 103 LEU A O 1
ATOM 792 N N . MET A 1 104 ? 9.864 10.272 9.718 1.00 95.62 104 MET A N 1
ATOM 793 C CA . MET A 1 104 ? 9.003 10.405 8.541 1.00 95.62 104 MET A CA 1
ATOM 794 C C . MET A 1 104 ? 9.819 10.667 7.274 1.00 95.62 104 MET A C 1
ATOM 796 O O . MET A 1 104 ? 9.527 10.077 6.240 1.00 95.62 104 MET A O 1
ATOM 800 N N . ALA A 1 105 ? 10.867 11.491 7.360 1.00 97.25 105 ALA A N 1
ATOM 801 C CA . ALA A 1 105 ? 11.774 11.743 6.247 1.00 97.25 105 ALA A CA 1
ATOM 802 C C . ALA A 1 105 ? 12.479 10.457 5.797 1.00 97.25 105 ALA A C 1
ATOM 804 O O . ALA A 1 105 ? 12.494 10.163 4.608 1.00 97.25 105 ALA A O 1
ATOM 805 N N . GLY A 1 106 ? 12.991 9.650 6.732 1.00 97.19 106 GLY A N 1
ATOM 806 C CA . GLY A 1 106 ? 13.608 8.361 6.403 1.00 97.19 106 GLY A CA 1
ATOM 807 C C . GLY A 1 106 ? 12.640 7.400 5.706 1.00 97.19 106 GLY A C 1
ATOM 808 O O . GLY A 1 106 ? 12.974 6.830 4.668 1.00 97.19 106 GLY A O 1
ATOM 809 N N . LEU A 1 107 ? 11.417 7.269 6.232 1.00 97.06 107 LEU A N 1
ATOM 810 C CA . LEU A 1 107 ? 10.369 6.435 5.630 1.00 97.06 107 LEU A CA 1
ATOM 811 C C . LEU A 1 107 ? 9.980 6.921 4.226 1.00 97.06 107 LEU A C 1
ATOM 813 O O . LEU A 1 107 ? 9.832 6.116 3.308 1.00 97.06 107 LEU A O 1
ATOM 817 N N . MET A 1 108 ? 9.852 8.237 4.052 1.00 97.31 108 MET A N 1
ATOM 818 C CA . MET A 1 108 ? 9.507 8.852 2.774 1.00 97.31 108 MET A CA 1
ATOM 819 C C . MET A 1 108 ? 10.611 8.648 1.734 1.00 97.31 108 MET A C 1
ATOM 821 O O . MET A 1 108 ? 10.312 8.258 0.609 1.00 97.31 108 MET A O 1
ATOM 825 N N . ILE A 1 109 ? 11.877 8.853 2.109 1.00 97.88 109 ILE A N 1
ATOM 826 C CA . ILE A 1 109 ? 13.026 8.650 1.218 1.00 97.88 109 ILE A CA 1
ATOM 827 C C . ILE A 1 109 ? 13.107 7.186 0.782 1.00 97.88 109 ILE A C 1
ATOM 829 O O . ILE A 1 109 ? 13.237 6.919 -0.408 1.00 97.88 109 ILE A O 1
ATOM 833 N N . GLY A 1 110 ? 12.962 6.234 1.709 1.00 97.44 110 GLY A N 1
ATOM 834 C CA . GLY A 1 110 ? 12.967 4.808 1.371 1.00 97.44 110 GLY A CA 1
ATOM 835 C C . GLY A 1 110 ? 11.870 4.441 0.368 1.00 97.44 110 GLY A C 1
ATOM 836 O O . GLY A 1 110 ? 12.148 3.811 -0.651 1.00 97.44 110 GLY A O 1
ATOM 837 N N . SER A 1 111 ? 10.636 4.898 0.611 1.00 97.25 111 SER A N 1
ATOM 838 C CA . SER A 1 111 ? 9.517 4.691 -0.318 1.00 97.25 111 SER A CA 1
ATOM 839 C C . SER A 1 111 ? 9.761 5.341 -1.682 1.00 97.25 111 SER A C 1
ATOM 841 O O . SER A 1 111 ? 9.422 4.752 -2.708 1.00 97.25 111 SER A O 1
ATOM 843 N N . ALA A 1 112 ? 10.336 6.546 -1.706 1.00 97.19 112 ALA A N 1
ATOM 844 C CA . ALA A 1 112 ? 10.623 7.272 -2.937 1.00 97.19 112 ALA A CA 1
ATOM 845 C C . ALA A 1 112 ? 11.709 6.580 -3.770 1.00 97.19 112 ALA A C 1
ATOM 847 O O . ALA A 1 112 ? 11.560 6.481 -4.982 1.00 97.19 112 ALA A O 1
ATOM 848 N N . ILE A 1 113 ? 12.758 6.049 -3.134 1.00 97.38 113 ILE A N 1
ATOM 849 C CA . ILE A 1 113 ? 13.830 5.307 -3.816 1.00 97.38 113 ILE A CA 1
ATOM 850 C C . ILE A 1 113 ? 13.266 4.063 -4.501 1.00 97.38 113 ILE A C 1
ATOM 852 O O . ILE A 1 113 ? 13.505 3.854 -5.688 1.00 97.38 113 ILE A O 1
ATOM 856 N N . ILE A 1 114 ? 12.485 3.260 -3.773 1.00 97.06 114 ILE A N 1
ATOM 857 C CA . ILE A 1 114 ? 11.896 2.034 -4.323 1.00 97.06 114 ILE A CA 1
ATOM 858 C C . ILE A 1 114 ? 10.973 2.375 -5.499 1.00 97.06 114 ILE A C 1
ATOM 860 O O . ILE A 1 114 ? 11.094 1.781 -6.567 1.00 97.06 114 ILE A O 1
ATOM 864 N N . SER A 1 115 ? 10.099 3.376 -5.344 1.00 97.19 115 SER A N 1
ATOM 865 C CA . SER A 1 115 ? 9.192 3.791 -6.419 1.00 97.19 115 SER A CA 1
ATOM 866 C C . SER A 1 115 ? 9.936 4.373 -7.623 1.00 97.19 115 SER A C 1
ATOM 868 O O . SER A 1 115 ? 9.563 4.087 -8.755 1.00 97.19 115 SER A O 1
ATOM 870 N N . SER A 1 116 ? 10.986 5.168 -7.401 1.00 96.94 116 SER A N 1
ATOM 871 C CA . SER A 1 116 ? 11.795 5.738 -8.480 1.00 96.94 116 SER A CA 1
ATOM 872 C C . SER A 1 116 ? 12.524 4.649 -9.256 1.00 96.94 116 SER A C 1
ATOM 874 O O . SER A 1 116 ? 12.579 4.730 -10.476 1.00 96.94 116 SER A O 1
ATOM 876 N N . SER A 1 117 ? 13.043 3.622 -8.579 1.00 96.69 117 SER A N 1
ATOM 877 C CA . SER A 1 117 ? 13.680 2.486 -9.248 1.00 96.69 117 SER A CA 1
ATOM 878 C C . SER A 1 117 ? 12.693 1.696 -10.104 1.00 96.69 117 SER A C 1
ATOM 880 O O . SER A 1 117 ? 13.076 1.243 -11.177 1.00 96.69 117 SER A O 1
ATOM 882 N N . LEU A 1 118 ? 11.447 1.533 -9.647 1.00 96.75 118 LEU A N 1
ATOM 883 C CA . LEU A 1 118 ? 10.403 0.863 -10.427 1.00 96.75 118 LEU A CA 1
ATOM 884 C C . LEU A 1 118 ? 10.055 1.664 -11.687 1.00 96.75 118 LEU A C 1
ATOM 886 O O . LEU A 1 118 ? 10.080 1.118 -12.781 1.00 96.75 118 LEU A O 1
ATOM 890 N N . ILE A 1 119 ? 9.829 2.974 -11.549 1.00 96.50 119 ILE A N 1
ATOM 891 C CA . ILE A 1 119 ? 9.483 3.851 -12.680 1.00 96.50 119 ILE A CA 1
ATOM 892 C C . ILE A 1 119 ? 10.621 3.919 -13.706 1.00 96.50 119 ILE A C 1
ATOM 894 O O . ILE A 1 119 ? 10.373 3.875 -14.908 1.00 96.50 119 ILE A O 1
ATOM 898 N N . VAL A 1 120 ? 11.872 4.031 -13.246 1.00 95.88 120 VAL A N 1
ATOM 899 C CA . VAL A 1 120 ? 13.042 4.056 -14.138 1.00 95.88 120 VAL A CA 1
ATOM 900 C C . VAL A 1 120 ? 13.216 2.712 -14.842 1.00 95.88 120 VAL A C 1
ATOM 902 O O . VAL A 1 120 ? 13.530 2.704 -16.026 1.00 95.88 120 VAL A O 1
ATOM 905 N N . GLY A 1 121 ? 12.982 1.595 -14.147 1.00 94.81 121 GLY A N 1
ATOM 906 C CA . GLY A 1 121 ? 13.000 0.264 -14.754 1.00 94.81 121 GLY A CA 1
ATOM 907 C C . GLY A 1 121 ? 12.004 0.146 -15.906 1.00 94.81 121 GLY A C 1
ATOM 908 O O . GLY A 1 121 ? 12.399 -0.227 -17.005 1.00 94.81 121 GLY A O 1
ATOM 909 N N . ASP A 1 122 ? 10.754 0.557 -15.680 1.00 95.94 122 ASP A N 1
ATOM 910 C CA . ASP A 1 122 ? 9.714 0.545 -16.717 1.00 95.94 122 ASP A CA 1
ATOM 911 C C . ASP A 1 122 ? 10.054 1.490 -17.882 1.00 95.94 122 ASP A C 1
ATOM 913 O O . ASP A 1 122 ? 9.810 1.166 -19.041 1.00 95.94 122 ASP A O 1
ATOM 917 N N . SER A 1 123 ? 10.660 2.644 -17.587 1.00 95.69 123 SER A N 1
ATOM 918 C CA . SER A 1 123 ? 11.045 3.625 -18.612 1.00 95.69 123 SER A CA 1
ATOM 919 C C . SER A 1 123 ? 12.182 3.108 -19.497 1.00 95.69 123 SER A C 1
ATOM 921 O O . SER A 1 123 ? 12.126 3.248 -20.713 1.00 95.69 123 SER A O 1
ATOM 923 N N . LEU A 1 124 ? 13.207 2.489 -18.902 1.00 95.94 124 LEU A N 1
ATOM 924 C CA . LEU A 1 124 ? 14.312 1.889 -19.652 1.00 95.94 124 LEU A CA 1
ATOM 925 C C . LEU A 1 124 ? 13.841 0.699 -20.489 1.00 95.94 124 LEU A C 1
ATOM 927 O O . LEU A 1 124 ? 14.280 0.564 -21.625 1.00 95.94 124 LEU A O 1
ATOM 931 N N . ASP A 1 125 ? 12.941 -0.135 -19.958 1.00 94.75 125 ASP A N 1
ATOM 932 C CA . ASP A 1 125 ? 12.351 -1.238 -20.724 1.00 94.75 125 ASP A CA 1
ATOM 933 C C . ASP A 1 125 ? 11.603 -0.714 -21.959 1.00 94.75 125 ASP A C 1
ATOM 935 O O . ASP A 1 125 ? 11.759 -1.255 -23.050 1.00 94.75 125 ASP A O 1
ATOM 939 N N . GLN A 1 126 ? 10.855 0.385 -21.818 1.00 94.56 126 GLN A N 1
ATOM 940 C CA . GLN A 1 126 ? 10.200 1.044 -22.949 1.00 94.56 126 GLN A CA 1
ATOM 941 C C . GLN A 1 126 ? 11.201 1.605 -23.961 1.00 94.56 126 GLN A C 1
ATOM 943 O O . GLN A 1 126 ? 11.055 1.332 -25.145 1.00 94.56 126 GLN A O 1
ATOM 948 N N . THR A 1 127 ? 12.240 2.322 -23.522 1.00 93.88 127 THR A N 1
ATOM 949 C CA . THR A 1 127 ? 13.245 2.873 -24.447 1.00 93.88 127 THR A CA 1
ATOM 950 C C . THR A 1 127 ? 13.991 1.777 -25.198 1.00 93.88 127 THR A C 1
ATOM 952 O O . THR A 1 127 ? 14.171 1.883 -26.403 1.00 93.88 127 THR A O 1
ATOM 955 N N . VAL A 1 128 ? 14.394 0.701 -24.517 1.00 92.44 128 VAL A N 1
ATOM 956 C CA . VAL A 1 128 ? 15.069 -0.426 -25.175 1.00 92.44 128 VAL A CA 1
ATOM 957 C C . VAL A 1 128 ? 14.145 -1.080 -26.197 1.00 92.44 128 VAL A C 1
ATOM 959 O O . VAL A 1 128 ? 14.595 -1.382 -27.295 1.00 92.44 128 VAL A O 1
ATOM 962 N N . ARG A 1 129 ? 12.860 -1.270 -25.874 1.00 90.88 129 ARG A N 1
ATOM 963 C CA . ARG A 1 129 ? 11.880 -1.783 -26.843 1.00 90.88 129 ARG A CA 1
ATOM 964 C C . ARG A 1 129 ? 11.720 -0.851 -28.037 1.00 90.88 129 ARG A C 1
ATOM 966 O O . ARG A 1 129 ? 11.748 -1.329 -29.157 1.00 90.88 129 ARG A O 1
ATOM 973 N N . GLU A 1 130 ? 11.619 0.456 -27.815 1.00 91.88 130 GLU A N 1
ATOM 974 C CA . GLU A 1 130 ? 11.515 1.441 -28.896 1.00 91.88 130 GLU A CA 1
ATOM 975 C C . GLU A 1 130 ? 12.770 1.470 -29.783 1.00 91.88 130 GLU A C 1
ATOM 977 O O . GLU A 1 130 ? 12.650 1.564 -31.001 1.00 91.88 130 GLU A O 1
ATOM 982 N N . GLU A 1 131 ? 13.974 1.356 -29.210 1.00 89.75 131 GLU A N 1
ATOM 983 C CA . GLU A 1 131 ? 15.224 1.269 -29.981 1.00 89.75 131 GLU A CA 1
ATOM 984 C C . GLU A 1 131 ? 15.316 -0.032 -30.787 1.00 89.75 131 GLU A C 1
ATOM 986 O O . GLU A 1 131 ? 15.734 -0.017 -31.944 1.00 89.75 131 GLU A O 1
ATOM 991 N N . VAL A 1 132 ? 14.909 -1.151 -30.189 1.00 89.25 132 VAL A N 1
ATOM 992 C CA . VAL A 1 132 ? 14.844 -2.469 -30.834 1.00 89.25 132 VAL A CA 1
ATOM 993 C C . VAL A 1 132 ? 13.839 -2.457 -31.989 1.00 89.25 132 VAL A C 1
ATOM 995 O O . VAL A 1 132 ? 14.188 -2.857 -33.101 1.00 89.25 132 VAL A O 1
ATOM 998 N N . ASP A 1 133 ? 12.639 -1.923 -31.760 1.00 88.88 133 ASP A N 1
ATOM 999 C CA . ASP A 1 133 ? 11.595 -1.772 -32.776 1.00 88.88 133 ASP A CA 1
ATOM 1000 C C . ASP A 1 133 ? 12.030 -0.790 -33.879 1.00 88.88 133 ASP A C 1
ATOM 1002 O O . ASP A 1 133 ? 11.710 -0.989 -35.045 1.00 88.88 133 ASP A O 1
ATOM 1006 N N . ALA A 1 134 ? 12.807 0.251 -33.565 1.00 86.69 134 ALA A N 1
ATOM 1007 C CA . ALA A 1 134 ? 13.341 1.167 -34.574 1.00 86.69 134 ALA A CA 1
ATOM 1008 C C . ALA A 1 134 ? 14.477 0.552 -35.413 1.00 86.69 134 ALA A C 1
ATOM 1010 O O . ALA A 1 134 ? 14.610 0.882 -36.592 1.00 86.69 134 ALA A O 1
ATOM 1011 N N . ALA A 1 135 ? 15.308 -0.312 -34.820 1.00 84.62 135 ALA A N 1
ATOM 1012 C CA . ALA A 1 135 ? 16.435 -0.945 -35.503 1.00 84.62 135 ALA A CA 1
ATOM 1013 C C . ALA A 1 135 ? 16.010 -2.124 -36.388 1.00 84.62 135 ALA A C 1
ATOM 1015 O O . ALA A 1 135 ? 16.575 -2.309 -37.466 1.00 84.62 135 ALA A O 1
ATOM 1016 N N . TRP A 1 136 ? 15.039 -2.921 -35.934 1.00 83.62 136 TRP A N 1
ATOM 1017 C CA . TRP A 1 136 ? 14.588 -4.118 -36.646 1.00 83.62 136 TRP A CA 1
ATOM 1018 C C . TRP A 1 136 ? 13.189 -3.991 -37.255 1.00 83.62 136 TRP A C 1
ATOM 1020 O O . TRP A 1 136 ? 12.875 -4.758 -38.160 1.00 83.62 136 TRP A O 1
ATOM 1030 N N . GLY A 1 137 ? 12.379 -2.999 -36.878 1.00 83.69 137 GLY A N 1
ATOM 1031 C CA . GLY A 1 137 ? 11.073 -2.748 -37.496 1.00 83.69 137 GLY A CA 1
ATOM 1032 C C . GLY A 1 137 ? 10.174 -3.986 -37.493 1.00 83.69 137 GLY A C 1
ATOM 1033 O O . GLY A 1 137 ? 10.047 -4.667 -36.481 1.00 83.69 137 GLY A O 1
ATOM 1034 N N . ASP A 1 138 ? 9.612 -4.305 -38.663 1.00 77.06 138 ASP A N 1
ATOM 1035 C CA . ASP A 1 138 ? 8.799 -5.509 -38.913 1.00 77.06 138 ASP A CA 1
ATOM 1036 C C . ASP A 1 138 ? 9.649 -6.770 -39.213 1.00 77.06 138 ASP A C 1
ATOM 1038 O O . ASP A 1 138 ? 9.161 -7.748 -39.786 1.00 77.06 138 ASP A O 1
ATOM 1042 N N . THR A 1 139 ? 10.947 -6.773 -38.886 1.00 79.88 139 THR A N 1
ATOM 1043 C CA . THR A 1 139 ? 11.816 -7.933 -39.143 1.00 79.88 139 THR A CA 1
ATOM 1044 C C . THR A 1 139 ? 11.563 -9.033 -38.114 1.00 79.88 139 THR A C 1
ATOM 1046 O O . THR A 1 139 ? 12.171 -9.060 -37.046 1.00 79.88 139 THR A O 1
ATOM 1049 N N . ASP A 1 140 ? 10.722 -10.002 -38.471 1.00 77.94 140 ASP A N 1
ATOM 1050 C CA . ASP A 1 140 ? 10.466 -11.188 -37.641 1.00 77.94 140 ASP A CA 1
ATOM 1051 C C . ASP A 1 140 ? 11.645 -12.186 -37.632 1.00 77.94 140 ASP A C 1
ATOM 1053 O O . ASP A 1 140 ? 11.869 -12.897 -36.649 1.00 77.94 140 ASP A O 1
ATOM 1057 N N . LEU A 1 141 ? 12.395 -12.279 -38.740 1.00 77.62 141 LEU A N 1
ATOM 1058 C CA . LEU A 1 141 ? 13.459 -13.269 -38.948 1.00 77.62 141 LEU A CA 1
ATOM 1059 C C . LEU A 1 141 ? 14.697 -12.641 -39.595 1.00 77.62 141 LEU A C 1
ATOM 1061 O O . LEU A 1 141 ? 14.669 -12.230 -40.752 1.00 77.62 141 LEU A O 1
ATOM 1065 N N . LEU A 1 142 ? 15.812 -12.660 -38.862 1.00 79.06 142 LEU A N 1
ATOM 1066 C CA . LEU A 1 142 ? 17.135 -12.297 -39.365 1.00 79.06 142 LEU A CA 1
ATOM 1067 C C . LEU A 1 142 ? 17.936 -13.564 -39.686 1.00 79.06 142 LEU A C 1
ATOM 1069 O O . LEU A 1 142 ? 18.192 -14.387 -38.805 1.00 79.06 142 LEU A O 1
ATOM 1073 N N . ILE A 1 143 ? 18.372 -13.699 -40.938 1.00 77.81 143 ILE A N 1
ATOM 1074 C CA . ILE A 1 143 ? 19.260 -14.778 -41.380 1.00 77.81 143 ILE A CA 1
ATOM 1075 C C . ILE A 1 143 ? 20.614 -14.154 -41.713 1.00 77.81 143 ILE A C 1
ATOM 1077 O O . ILE A 1 143 ? 20.706 -13.315 -42.604 1.00 77.81 143 ILE A O 1
ATOM 1081 N N . SER A 1 144 ? 21.668 -14.565 -41.009 1.00 79.19 144 SER A N 1
ATOM 1082 C CA . SER A 1 144 ? 23.043 -14.144 -41.287 1.00 79.19 144 SER A CA 1
ATOM 1083 C C . SER A 1 144 ? 23.978 -15.351 -41.348 1.00 79.19 144 SER A C 1
ATOM 1085 O O . SER A 1 144 ? 23.821 -16.327 -40.612 1.00 79.19 144 SER A O 1
ATOM 1087 N N . GLY A 1 145 ? 24.937 -15.305 -42.272 1.00 76.44 145 GLY A N 1
ATOM 1088 C CA . GLY A 1 145 ? 26.004 -16.294 -42.388 1.00 76.44 145 GLY A CA 1
ATOM 1089 C C . GLY A 1 145 ? 27.283 -15.759 -41.756 1.00 76.44 145 GLY A C 1
ATOM 1090 O O . GLY A 1 145 ? 27.651 -14.612 -41.989 1.00 76.44 145 GLY A O 1
ATOM 1091 N N . PHE A 1 146 ? 27.980 -16.577 -40.971 1.00 80.12 146 PHE A N 1
ATOM 1092 C CA . PHE A 1 146 ? 29.282 -16.218 -40.409 1.00 80.12 146 PHE A CA 1
ATOM 1093 C C . PHE A 1 146 ? 30.298 -17.311 -40.732 1.00 80.12 146 PHE A C 1
ATOM 1095 O O . PHE A 1 146 ? 30.143 -18.449 -40.284 1.00 80.12 146 PHE A O 1
ATOM 1102 N N . ASP A 1 147 ? 31.335 -16.975 -41.502 1.00 80.06 147 ASP A N 1
ATOM 1103 C CA . ASP A 1 147 ? 32.431 -17.904 -41.778 1.00 80.06 147 ASP A CA 1
ATOM 1104 C C . ASP A 1 147 ? 33.506 -17.783 -40.695 1.00 80.06 147 ASP A C 1
ATOM 1106 O O . ASP A 1 147 ? 34.221 -16.784 -40.579 1.00 80.06 147 ASP A O 1
ATOM 1110 N N . VAL A 1 148 ? 33.631 -18.850 -39.906 1.00 77.94 148 VAL A N 1
ATOM 1111 C CA . VAL A 1 148 ? 34.554 -18.961 -38.771 1.00 77.94 148 VAL A CA 1
ATOM 1112 C C . VAL A 1 148 ? 36.023 -18.895 -39.212 1.00 77.94 148 VAL A C 1
ATOM 1114 O O . VAL A 1 148 ? 36.876 -18.504 -38.419 1.00 77.94 148 VAL A O 1
ATOM 1117 N N . ASN A 1 149 ? 36.335 -19.236 -40.467 1.00 83.50 149 ASN A N 1
ATOM 1118 C CA . ASN A 1 149 ? 37.710 -19.219 -40.975 1.00 83.50 149 ASN A CA 1
ATOM 1119 C C . ASN A 1 149 ? 38.155 -17.821 -41.423 1.00 83.50 149 ASN A C 1
ATOM 1121 O O . ASN A 1 149 ? 39.321 -17.466 -41.256 1.00 83.50 149 ASN A O 1
ATOM 1125 N N . ALA A 1 150 ? 37.236 -17.033 -41.987 1.00 77.38 150 ALA A N 1
ATOM 1126 C CA . ALA A 1 150 ? 37.501 -15.675 -42.462 1.00 77.38 150 ALA A CA 1
ATOM 1127 C C . ALA A 1 150 ? 37.214 -14.600 -41.396 1.00 77.38 150 ALA A C 1
ATOM 1129 O O . ALA A 1 150 ? 37.701 -13.477 -41.510 1.00 77.38 150 ALA A O 1
ATOM 1130 N N . GLY A 1 151 ? 36.432 -14.928 -40.360 1.00 78.12 151 GLY A N 1
ATOM 1131 C CA . GLY A 1 151 ? 36.024 -13.982 -39.319 1.00 78.12 151 GLY A CA 1
ATOM 1132 C C . GLY A 1 151 ? 35.113 -12.867 -39.840 1.00 78.12 151 GLY A C 1
ATOM 1133 O O . GLY A 1 151 ? 35.068 -11.788 -39.251 1.00 78.12 151 GLY A O 1
ATOM 1134 N N . GLN A 1 152 ? 34.422 -13.105 -40.957 1.00 79.31 152 GLN A N 1
ATOM 1135 C CA . GLN A 1 152 ? 33.570 -12.132 -41.635 1.00 79.31 152 GLN A CA 1
ATOM 1136 C C . GLN A 1 152 ? 32.150 -12.670 -41.808 1.00 79.31 152 GLN A C 1
ATOM 1138 O O . GLN A 1 152 ? 31.928 -13.878 -41.932 1.00 79.31 152 GLN A O 1
ATOM 1143 N N . VAL A 1 153 ? 31.189 -11.745 -41.832 1.00 77.06 153 VAL A N 1
ATOM 1144 C CA . VAL A 1 153 ? 29.810 -12.037 -42.233 1.00 77.06 153 VAL A CA 1
ATOM 1145 C C . VAL A 1 153 ? 29.829 -12.400 -43.715 1.00 77.06 153 VAL A C 1
ATOM 1147 O O . VAL A 1 153 ? 30.352 -11.648 -44.536 1.00 77.06 153 VAL A O 1
ATOM 1150 N N . THR A 1 154 ? 29.322 -13.582 -44.045 1.00 79.56 154 THR A N 1
ATOM 1151 C CA . THR A 1 154 ? 29.282 -14.096 -45.414 1.00 79.56 154 THR A CA 1
ATOM 1152 C C . THR A 1 154 ? 27.973 -13.689 -46.067 1.00 79.56 154 THR A C 1
ATOM 1154 O O . THR A 1 154 ? 26.900 -13.892 -45.494 1.00 79.56 154 THR A O 1
ATOM 1157 N N . GLU A 1 155 ? 28.061 -13.14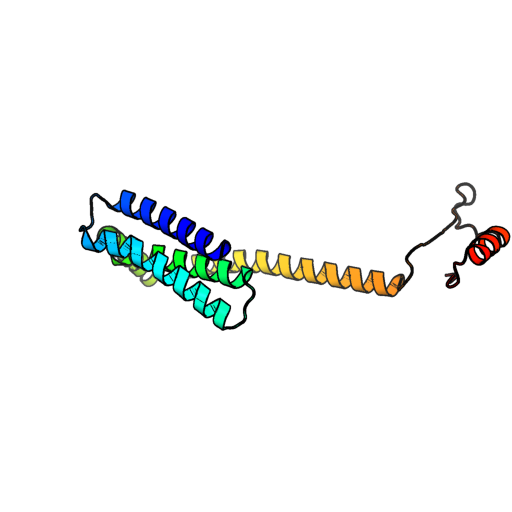4 -47.279 1.00 77.62 155 GLU A N 1
ATOM 1158 C CA . GLU A 1 155 ? 26.886 -12.862 -48.099 1.00 77.62 155 GLU A CA 1
ATOM 1159 C C . GLU A 1 155 ? 26.128 -14.158 -48.412 1.00 77.62 155 GLU A C 1
ATOM 1161 O O . GLU A 1 155 ? 26.718 -15.197 -48.725 1.00 7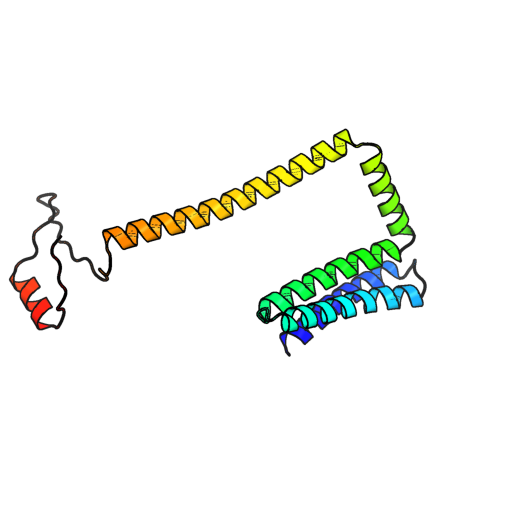7.62 155 GLU A O 1
ATOM 1166 N N . ILE A 1 156 ? 24.800 -14.105 -48.320 1.00 79.25 156 ILE A N 1
ATOM 1167 C CA . ILE A 1 156 ? 23.958 -15.272 -48.577 1.00 79.25 156 ILE A CA 1
ATOM 1168 C C . ILE A 1 156 ? 23.964 -15.577 -50.086 1.00 79.25 156 ILE A C 1
ATOM 1170 O O . ILE A 1 156 ? 23.696 -14.678 -50.887 1.00 79.25 156 ILE A O 1
ATOM 1174 N N . PRO A 1 157 ? 24.220 -16.834 -50.508 1.00 81.69 157 PRO A N 1
ATOM 1175 C CA . PRO A 1 157 ? 24.188 -17.208 -51.918 1.00 81.69 157 PRO A CA 1
ATOM 1176 C C . PRO A 1 157 ? 22.828 -16.914 -52.563 1.00 81.69 157 PRO A C 1
ATOM 1178 O O . PRO A 1 157 ? 21.785 -17.268 -52.009 1.00 81.69 157 PRO A O 1
ATOM 1181 N N . GLN A 1 158 ? 22.831 -16.348 -53.776 1.00 78.44 158 GLN A N 1
ATOM 1182 C CA . GLN A 1 158 ? 21.601 -15.986 -54.500 1.00 78.44 158 GLN A CA 1
ATOM 1183 C C . GLN A 1 158 ? 20.614 -17.150 -54.677 1.00 78.44 158 GLN A C 1
ATOM 1185 O O . GLN A 1 158 ? 19.410 -16.914 -54.707 1.00 78.44 158 GLN A O 1
ATOM 1190 N N . SER A 1 159 ? 21.092 -18.396 -54.755 1.00 82.56 159 SER A N 1
ATOM 1191 C CA . SER A 1 159 ? 20.223 -19.575 -54.852 1.00 82.56 159 SER A CA 1
ATOM 1192 C C . SER A 1 159 ? 19.311 -19.731 -53.633 1.00 82.56 159 SER A C 1
ATOM 1194 O O . SER A 1 159 ? 18.135 -20.029 -53.788 1.00 82.56 159 SER A O 1
ATOM 1196 N N . VAL A 1 160 ? 19.827 -19.462 -52.429 1.00 81.19 160 VAL A N 1
ATOM 1197 C CA . VAL A 1 160 ? 19.054 -19.546 -51.180 1.00 81.19 160 VAL A CA 1
ATOM 1198 C C . VAL A 1 160 ? 18.012 -18.429 -51.120 1.00 81.19 160 VAL A C 1
ATOM 1200 O O . VAL A 1 160 ? 16.883 -18.657 -50.697 1.00 81.19 160 VAL A O 1
ATOM 1203 N N . VAL A 1 161 ? 18.364 -17.228 -51.588 1.00 80.62 161 VAL A N 1
ATOM 1204 C CA . VAL A 1 161 ? 17.429 -16.093 -51.666 1.00 80.62 161 VAL A CA 1
ATOM 1205 C C . VAL A 1 161 ? 16.274 -16.397 -52.627 1.00 80.62 161 VAL A C 1
ATOM 1207 O O . VAL A 1 161 ? 15.124 -16.073 -52.331 1.00 80.62 161 VAL A O 1
ATOM 1210 N N . GLU A 1 162 ? 16.559 -17.044 -53.757 1.00 81.81 162 GLU A N 1
ATOM 1211 C CA . GLU A 1 162 ? 15.539 -17.404 -54.744 1.00 81.81 162 GLU A CA 1
ATOM 1212 C C . GLU A 1 162 ? 14.622 -18.533 -54.250 1.00 81.81 162 GLU A C 1
ATOM 1214 O O . GLU A 1 162 ? 13.403 -18.443 -54.409 1.00 81.81 162 GLU A O 1
ATOM 1219 N N . ASP A 1 163 ? 15.172 -19.535 -53.555 1.00 84.12 163 ASP A N 1
ATOM 1220 C CA . ASP A 1 163 ? 14.384 -20.587 -52.904 1.00 84.12 163 ASP A CA 1
ATOM 1221 C C . ASP A 1 163 ? 13.412 -19.990 -51.869 1.00 84.12 163 ASP A C 1
ATOM 1223 O O . ASP A 1 163 ? 12.220 -20.314 -51.869 1.00 84.12 163 ASP A O 1
ATOM 1227 N N . LEU A 1 164 ? 13.881 -19.051 -51.038 1.00 80.25 164 LEU A N 1
ATOM 1228 C CA . LEU A 1 164 ? 13.052 -18.359 -50.044 1.00 80.25 164 LEU A CA 1
ATOM 1229 C C . LEU A 1 164 ? 11.941 -17.525 -50.698 1.00 80.25 164 LEU A C 1
ATOM 1231 O O . LEU A 1 164 ? 10.787 -17.591 -50.264 1.00 80.25 164 LEU A O 1
ATOM 1235 N N . ARG A 1 165 ? 12.245 -16.813 -51.787 1.00 80.44 165 ARG A N 1
ATOM 1236 C CA . ARG A 1 165 ? 11.246 -16.062 -52.561 1.00 80.44 165 ARG A CA 1
ATOM 1237 C C . ARG A 1 165 ? 10.200 -16.990 -53.183 1.00 80.44 165 ARG A C 1
ATOM 1239 O O . ARG A 1 165 ? 9.007 -16.686 -53.140 1.00 80.44 165 ARG A O 1
ATOM 1246 N N . SER A 1 166 ? 10.621 -18.147 -53.698 1.00 82.19 166 SER A N 1
ATOM 1247 C CA . SER A 1 166 ? 9.715 -19.154 -54.267 1.00 82.19 166 SER A CA 1
ATOM 1248 C C . SER A 1 166 ? 8.772 -19.773 -53.224 1.00 82.19 166 SER A C 1
ATOM 1250 O O . SER A 1 166 ? 7.642 -20.136 -53.549 1.00 82.19 166 SER A O 1
ATOM 1252 N N . SER A 1 167 ? 9.198 -19.825 -51.955 1.00 82.00 167 SER A N 1
ATOM 1253 C CA . SER A 1 167 ? 8.393 -20.321 -50.830 1.00 82.00 167 SER A CA 1
ATOM 1254 C C . SER A 1 167 ? 7.315 -19.343 -50.330 1.00 82.00 167 SER A C 1
ATOM 1256 O O . SER A 1 167 ? 6.519 -19.702 -49.464 1.00 82.00 167 SER A O 1
ATOM 1258 N N . GLY A 1 168 ? 7.240 -18.132 -50.901 1.00 77.06 168 GLY A N 1
ATOM 1259 C CA . GLY A 1 168 ? 6.197 -17.144 -50.603 1.00 77.06 168 GLY A CA 1
ATOM 1260 C C . GLY A 1 168 ? 6.600 -16.023 -49.640 1.00 77.06 168 GLY A C 1
ATOM 1261 O O . GLY A 1 168 ? 5.735 -15.239 -49.253 1.00 77.06 168 GLY A O 1
ATOM 1262 N N . ILE A 1 169 ? 7.882 -15.900 -49.277 1.00 74.75 169 ILE A N 1
ATOM 1263 C CA . ILE A 1 169 ? 8.394 -14.777 -48.476 1.00 74.75 169 ILE A CA 1
ATOM 1264 C C . ILE A 1 169 ? 8.686 -13.603 -49.423 1.00 74.75 169 ILE A C 1
ATOM 1266 O O . ILE A 1 169 ? 9.639 -13.642 -50.199 1.00 74.75 169 ILE A O 1
ATOM 1270 N N . GLN A 1 170 ? 7.822 -12.582 -49.408 1.00 65.81 170 GLN A N 1
ATOM 1271 C CA . GLN A 1 170 ? 7.856 -11.475 -50.381 1.00 65.81 170 GLN A CA 1
ATOM 1272 C C . GLN A 1 170 ? 8.605 -10.227 -49.887 1.00 65.81 170 GLN A C 1
ATOM 1274 O O . GLN A 1 170 ? 9.112 -9.472 -50.714 1.00 65.81 170 GLN A O 1
ATOM 1279 N N . THR A 1 171 ? 8.718 -10.032 -48.570 1.00 67.94 171 THR A N 1
ATOM 1280 C CA . THR A 1 171 ? 9.421 -8.891 -47.959 1.00 67.94 171 THR A CA 1
ATOM 1281 C C . THR A 1 171 ? 10.775 -9.365 -47.440 1.00 67.94 171 THR A C 1
ATOM 1283 O O . THR A 1 171 ? 10.889 -9.821 -46.306 1.00 67.94 171 THR A O 1
ATOM 1286 N N . ILE A 1 172 ? 11.786 -9.349 -48.309 1.00 69.12 172 ILE A N 1
ATOM 1287 C CA . ILE A 1 172 ? 13.174 -9.672 -47.957 1.00 69.12 172 ILE A CA 1
ATOM 1288 C C . ILE A 1 172 ? 13.984 -8.398 -48.163 1.00 69.12 172 ILE A C 1
ATOM 1290 O O . ILE A 1 172 ? 14.314 -8.063 -49.302 1.00 69.12 172 ILE A O 1
ATOM 1294 N N . ASP A 1 173 ? 14.292 -7.713 -47.068 1.00 66.31 173 ASP A N 1
ATOM 1295 C CA . ASP A 1 173 ? 15.192 -6.566 -47.076 1.00 66.31 173 ASP A CA 1
ATOM 1296 C C . ASP A 1 173 ? 16.616 -7.034 -46.762 1.00 66.31 173 ASP A C 1
ATOM 1298 O O . ASP A 1 173 ? 16.862 -7.765 -45.801 1.00 66.31 173 ASP A O 1
ATOM 1302 N N . SER A 1 174 ? 17.565 -6.643 -47.612 1.00 63.19 174 SER A N 1
ATOM 1303 C CA . SER A 1 174 ? 18.993 -6.834 -47.364 1.00 63.19 174 SER A CA 1
ATOM 1304 C C . SER A 1 174 ? 19.539 -5.596 -46.659 1.00 63.19 174 SER A C 1
ATOM 1306 O O . SER A 1 174 ? 19.515 -4.512 -47.249 1.00 63.19 174 SER A O 1
ATOM 1308 N N . ILE A 1 175 ? 20.013 -5.768 -45.425 1.00 56.62 175 ILE A N 1
ATOM 1309 C CA . ILE A 1 175 ? 20.742 -4.742 -44.661 1.00 56.62 175 ILE A CA 1
ATOM 1310 C C . ILE A 1 175 ? 22.226 -4.804 -45.022 1.00 56.62 175 ILE A C 1
ATOM 1312 O O . ILE A 1 175 ? 22.760 -5.936 -45.072 1.00 56.62 175 ILE A O 1
#

pLDDT: mean 82.42, std 9.29, range [56.62, 97.88]

Sequence (175 aa):
MLLVLLLAILIFVGASVTAYGLRRGCSRGARALIILGPTIDGILSYFILTWLGFSSLNGFVGGLMFGLLSLFGVQAIFSPRRLLAFRLALQQLLRKKRQAALLMAGLMIGSAIISSSLIVGDSLDQTVREEVDAAWGDTDLLISGFDVNAGQVTEIPQSVVEDLRSSGIQTIDSI